Protein AF-A0A7X9C6Z9-F1 (afdb_monomer_lite)

Foldseek 3Di:
DDDDLVLVLVLQVQQPNDPQVQWDWDDDDQKIFTFDQDPVRDTDTAWMWGWDDDPVDIDIDIDGPDPSGDVVSSVVSCVVVVNDDD

Structure (mmCIF, N/CA/C/O backbone):
data_AF-A0A7X9C6Z9-F1
#
_entry.id   AF-A0A7X9C6Z9-F1
#
loop_
_atom_site.group_PDB
_atom_site.id
_atom_site.type_symbol
_atom_site.label_atom_id
_atom_site.label_alt_id
_atom_site.label_comp_id
_atom_site.label_asym_id
_atom_site.label_entity_id
_atom_site.label_seq_id
_atom_site.pdbx_PDB_ins_code
_atom_site.Cartn_x
_atom_site.Cartn_y
_atom_site.Cartn_z
_atom_site.occupancy
_atom_site.B_iso_or_equiv
_atom_site.auth_seq_id
_atom_site.auth_comp_id
_atom_site.auth_asym_id
_atom_site.auth_atom_id
_atom_site.pdbx_PDB_model_num
ATOM 1 N N . MET A 1 1 ? 10.269 10.603 -4.790 1.00 66.94 1 MET A N 1
ATOM 2 C CA . MET A 1 1 ? 8.930 10.271 -5.327 1.00 66.94 1 MET A CA 1
ATOM 3 C C . MET A 1 1 ? 7.820 10.807 -4.413 1.00 66.94 1 MET A C 1
ATOM 5 O O . MET A 1 1 ? 8.038 10.924 -3.207 1.00 66.94 1 MET A O 1
ATOM 9 N N . LYS A 1 2 ? 6.648 11.177 -4.950 1.00 73.12 2 LYS A N 1
ATOM 10 C CA . LYS A 1 2 ? 5.474 11.591 -4.154 1.00 73.12 2 LYS A CA 1
ATOM 11 C C . LYS A 1 2 ? 4.309 10.629 -4.420 1.00 73.12 2 LYS A C 1
ATOM 13 O O . LYS A 1 2 ? 3.633 10.784 -5.424 1.00 73.12 2 LYS A O 1
ATOM 18 N N . LEU A 1 3 ? 4.108 9.667 -3.520 1.00 85.69 3 LEU A N 1
ATOM 19 C CA . LEU A 1 3 ? 2.918 8.815 -3.462 1.00 85.69 3 LEU A CA 1
ATOM 20 C C . LEU A 1 3 ? 1.880 9.472 -2.539 1.00 85.69 3 LEU A C 1
ATOM 22 O O . LEU A 1 3 ? 2.241 9.891 -1.433 1.00 85.69 3 LEU A O 1
ATOM 26 N N . THR A 1 4 ? 0.629 9.593 -2.979 1.00 91.44 4 THR A N 1
ATOM 27 C CA . THR A 1 4 ? -0.483 10.044 -2.126 1.00 91.44 4 THR A CA 1
ATOM 28 C C . THR A 1 4 ? -1.104 8.874 -1.363 1.00 91.44 4 THR A C 1
ATOM 30 O O . THR A 1 4 ? -0.941 7.716 -1.743 1.00 91.44 4 THR A O 1
ATOM 33 N N . GLU A 1 5 ? -1.847 9.167 -0.292 1.00 92.44 5 GLU A N 1
ATOM 34 C CA . GLU A 1 5 ? -2.604 8.136 0.431 1.00 92.44 5 GLU A CA 1
ATOM 35 C C . GLU A 1 5 ? -3.612 7.422 -0.479 1.00 92.44 5 GLU A C 1
ATOM 37 O O . GLU A 1 5 ? -3.738 6.204 -0.423 1.00 92.44 5 GLU A O 1
ATOM 42 N N . GLU A 1 6 ? -4.303 8.168 -1.341 1.00 94.25 6 GLU A N 1
ATOM 43 C CA . GLU A 1 6 ? -5.275 7.610 -2.284 1.00 94.25 6 GLU A CA 1
ATOM 44 C C . GLU A 1 6 ? -4.608 6.641 -3.266 1.00 94.25 6 GLU A C 1
ATOM 46 O O . GLU A 1 6 ? -5.066 5.513 -3.422 1.00 94.25 6 GLU A O 1
ATOM 51 N N . GLN A 1 7 ? -3.463 7.022 -3.842 1.00 94.50 7 GLN A N 1
ATOM 52 C CA . GLN A 1 7 ? -2.681 6.140 -4.711 1.00 94.50 7 GLN A CA 1
ATOM 53 C C . GLN A 1 7 ? -2.213 4.884 -3.973 1.00 94.50 7 GLN A C 1
ATOM 55 O O . GLN A 1 7 ? -2.293 3.781 -4.508 1.00 94.50 7 GLN A O 1
ATOM 60 N N . LEU A 1 8 ? -1.758 5.034 -2.728 1.00 94.69 8 LEU A N 1
ATOM 61 C CA . LEU A 1 8 ? -1.334 3.915 -1.895 1.00 94.69 8 LEU A CA 1
ATOM 62 C C . LEU A 1 8 ? -2.497 2.944 -1.615 1.00 94.69 8 LEU A C 1
ATOM 64 O O . LEU A 1 8 ? -2.326 1.728 -1.712 1.00 94.69 8 LEU A O 1
ATOM 68 N N . LYS A 1 9 ? -3.697 3.472 -1.343 1.00 95.88 9 LYS A N 1
ATOM 69 C CA . LYS A 1 9 ? -4.928 2.684 -1.179 1.00 95.88 9 LYS A CA 1
ATOM 70 C C . LYS A 1 9 ? -5.326 1.971 -2.465 1.00 95.88 9 LYS A C 1
ATOM 72 O O . LYS A 1 9 ? -5.730 0.816 -2.409 1.00 95.88 9 LYS A O 1
ATOM 77 N N . GLU A 1 10 ? -5.192 2.606 -3.623 1.00 96.31 10 GLU A N 1
ATOM 78 C CA . GLU A 1 10 ? -5.471 1.950 -4.901 1.00 96.31 10 GLU A CA 1
ATOM 79 C C . GLU A 1 10 ? -4.507 0.803 -5.211 1.00 96.31 10 GLU A C 1
ATOM 81 O O . GLU A 1 10 ? -4.941 -0.231 -5.716 1.00 96.31 10 GLU A O 1
ATOM 86 N N . ILE A 1 11 ? -3.220 0.960 -4.890 1.00 95.62 11 ILE A N 1
ATOM 87 C CA . ILE A 1 11 ? -2.225 -0.111 -5.034 1.00 95.62 11 ILE A CA 1
ATOM 88 C C . ILE A 1 11 ? -2.582 -1.283 -4.115 1.00 95.62 11 ILE A C 1
ATOM 90 O O . ILE A 1 11 ? -2.615 -2.428 -4.558 1.00 95.62 11 ILE A O 1
ATOM 94 N N . ALA A 1 12 ? -2.933 -0.994 -2.861 1.00 95.50 12 ALA A N 1
ATOM 95 C CA . ALA A 1 12 ? -3.381 -2.001 -1.906 1.00 95.50 12 ALA A CA 1
ATOM 96 C C . ALA A 1 12 ? -4.661 -2.729 -2.364 1.00 95.50 12 ALA A C 1
ATOM 98 O O . ALA A 1 12 ? -4.726 -3.955 -2.277 1.00 95.50 12 ALA A O 1
ATOM 99 N N . LYS A 1 13 ? -5.650 -2.002 -2.916 1.00 96.25 13 LYS A N 1
ATOM 100 C CA . LYS A 1 13 ? -6.861 -2.595 -3.522 1.00 96.25 13 LYS A CA 1
ATOM 101 C C . LYS A 1 13 ? -6.510 -3.505 -4.692 1.00 96.25 13 LYS A C 1
ATOM 103 O O . LYS A 1 13 ? -7.075 -4.590 -4.802 1.00 96.25 13 LYS A O 1
ATOM 108 N N . ALA A 1 14 ? -5.593 -3.073 -5.557 1.00 96.38 14 ALA A N 1
ATOM 109 C CA . ALA A 1 14 ? -5.161 -3.858 -6.708 1.00 96.38 14 ALA A CA 1
ATOM 110 C C . ALA A 1 14 ? -4.476 -5.166 -6.291 1.00 96.38 14 ALA A C 1
ATOM 112 O O . ALA A 1 14 ? -4.733 -6.191 -6.913 1.00 96.38 14 ALA A O 1
ATOM 113 N N . GLY A 1 15 ? -3.689 -5.144 -5.211 1.00 95.50 15 GLY A N 1
ATOM 114 C CA . GLY A 1 15 ? -3.093 -6.341 -4.614 1.00 95.50 15 GLY A CA 1
ATOM 115 C C . GLY A 1 15 ? -4.052 -7.187 -3.765 1.00 95.50 15 GLY A C 1
ATOM 116 O O . GLY A 1 15 ? -3.622 -8.162 -3.164 1.00 95.50 15 GLY A O 1
ATOM 117 N N . GLY A 1 16 ? -5.347 -6.849 -3.698 1.00 95.00 16 GLY A N 1
ATOM 118 C CA . GLY A 1 16 ? -6.379 -7.692 -3.078 1.00 95.00 16 GLY A CA 1
ATOM 119 C C . GLY A 1 16 ? -6.855 -7.265 -1.685 1.00 95.00 16 GLY A C 1
ATOM 120 O O . GLY A 1 16 ? -7.777 -7.883 -1.144 1.00 95.00 16 GLY A O 1
ATOM 121 N N . ILE A 1 17 ? -6.315 -6.185 -1.111 1.00 93.69 17 ILE A N 1
ATOM 122 C CA . ILE A 1 17 ? -6.744 -5.691 0.204 1.00 93.69 17 ILE A CA 1
ATOM 123 C C . ILE A 1 17 ? -8.072 -4.936 0.046 1.00 93.69 17 ILE A C 1
ATOM 125 O O . ILE A 1 17 ? -8.144 -3.876 -0.574 1.00 93.69 17 ILE A O 1
ATOM 129 N N . LYS A 1 18 ? -9.155 -5.482 0.608 1.00 88.75 18 LYS A N 1
ATOM 130 C CA . LYS A 1 18 ? -10.519 -4.948 0.416 1.00 88.75 18 LYS A CA 1
ATOM 131 C C . LYS A 1 18 ? -10.846 -3.766 1.329 1.00 88.75 18 LYS A C 1
ATOM 133 O O . LYS A 1 18 ? -11.494 -2.820 0.896 1.00 88.75 18 LYS A O 1
ATOM 138 N N . GLU A 1 19 ? -10.383 -3.798 2.576 1.00 89.00 19 GLU A N 1
ATOM 139 C CA . GLU A 1 19 ? -10.771 -2.840 3.625 1.00 89.00 19 GLU A CA 1
ATOM 140 C C . GLU A 1 19 ? -9.820 -1.637 3.743 1.00 89.00 19 GLU A C 1
ATOM 142 O O . GLU A 1 19 ? -9.687 -1.030 4.803 1.00 89.00 19 GLU A O 1
ATOM 147 N N . VAL A 1 20 ? -9.151 -1.249 2.654 1.00 91.81 20 VAL A N 1
ATOM 148 C CA . VAL A 1 20 ? -8.136 -0.178 2.706 1.00 91.81 20 VAL A CA 1
ATOM 149 C C . VAL A 1 20 ? -8.706 1.194 3.060 1.00 91.81 20 VAL A C 1
ATOM 151 O O . VAL A 1 20 ? -7.958 2.077 3.467 1.00 91.81 20 VAL A O 1
ATOM 154 N N . ASP A 1 21 ? -10.015 1.397 2.896 1.00 90.75 21 ASP A N 1
ATOM 155 C CA . ASP A 1 21 ? -10.663 2.674 3.200 1.00 90.75 21 ASP A CA 1
ATOM 156 C C . ASP A 1 21 ? -10.680 2.950 4.716 1.00 90.75 21 ASP A C 1
ATOM 158 O O . ASP A 1 21 ? -10.753 4.108 5.124 1.00 90.75 21 ASP A O 1
ATOM 162 N N . LEU A 1 22 ? -10.535 1.903 5.541 1.00 90.88 22 LEU A N 1
ATOM 163 C CA . LEU A 1 22 ? -10.375 1.992 6.996 1.00 90.88 22 LEU A CA 1
ATOM 164 C C . LEU A 1 22 ? -8.919 2.230 7.424 1.00 90.88 22 LEU A C 1
ATOM 166 O O . LEU A 1 22 ? -8.662 2.571 8.578 1.00 90.88 22 LEU A O 1
ATOM 170 N N . LEU A 1 23 ? -7.967 2.046 6.507 1.00 93.81 23 LEU A N 1
ATOM 171 C CA . LEU A 1 23 ? -6.545 2.211 6.776 1.00 93.81 23 LEU A CA 1
ATOM 172 C C . LEU A 1 23 ? -6.134 3.674 6.600 1.00 93.81 23 LEU A C 1
ATOM 174 O O . LEU A 1 23 ? -6.692 4.420 5.788 1.00 93.81 23 LEU A O 1
ATOM 178 N N . VAL A 1 24 ? -5.114 4.076 7.345 1.00 94.75 24 VAL A N 1
ATOM 179 C CA . VAL A 1 24 ? -4.449 5.378 7.220 1.00 94.75 24 VAL A CA 1
ATOM 180 C C . VAL A 1 24 ? -3.032 5.177 6.702 1.00 94.75 24 VAL A C 1
ATOM 182 O O . VAL A 1 24 ? -2.476 4.085 6.834 1.00 94.75 24 VAL A O 1
ATOM 185 N N . SER A 1 25 ? -2.443 6.213 6.103 1.00 94.50 25 SER A N 1
ATOM 186 C CA . SER A 1 25 ? -1.073 6.126 5.595 1.00 94.50 25 SER A CA 1
ATOM 187 C C . SER A 1 25 ? -0.022 6.685 6.558 1.00 94.50 25 SER A C 1
ATOM 189 O O . SER A 1 25 ? -0.241 7.675 7.261 1.00 94.50 25 SER A O 1
ATOM 191 N N . LYS A 1 26 ? 1.164 6.069 6.555 1.00 94.50 26 LYS A N 1
ATOM 192 C CA . LYS A 1 26 ? 2.412 6.655 7.055 1.00 94.50 26 LYS A CA 1
ATOM 193 C C . LYS A 1 26 ? 3.441 6.700 5.939 1.00 94.50 26 LYS A C 1
ATOM 195 O O . LYS A 1 26 ? 3.461 5.857 5.047 1.00 94.50 26 LYS A O 1
ATOM 200 N N . LYS A 1 27 ? 4.310 7.703 5.998 1.00 90.69 27 LYS A N 1
ATOM 201 C CA . LYS A 1 27 ? 5.389 7.896 5.035 1.00 90.69 27 LYS A CA 1
ATOM 202 C C . LYS A 1 27 ? 6.681 8.227 5.768 1.00 90.69 27 LYS A C 1
ATOM 204 O O . LYS A 1 27 ? 6.677 9.106 6.628 1.00 90.69 27 LYS A O 1
ATOM 209 N N . SER A 1 28 ? 7.772 7.595 5.354 1.00 86.62 28 SER A N 1
ATOM 210 C CA . SER A 1 28 ? 9.137 7.918 5.766 1.00 86.62 28 SER A CA 1
ATOM 211 C C . SER A 1 28 ? 10.070 7.748 4.571 1.00 86.62 28 SER A C 1
ATOM 213 O O . SER A 1 28 ? 10.187 6.643 4.068 1.00 86.62 28 SER A O 1
ATOM 215 N N . ASP A 1 29 ? 10.712 8.818 4.097 1.00 84.44 29 ASP A N 1
ATOM 216 C CA . ASP A 1 29 ? 11.619 8.825 2.935 1.00 84.44 29 ASP A CA 1
ATOM 217 C C . ASP A 1 29 ? 11.122 7.998 1.728 1.00 84.44 29 ASP A C 1
ATO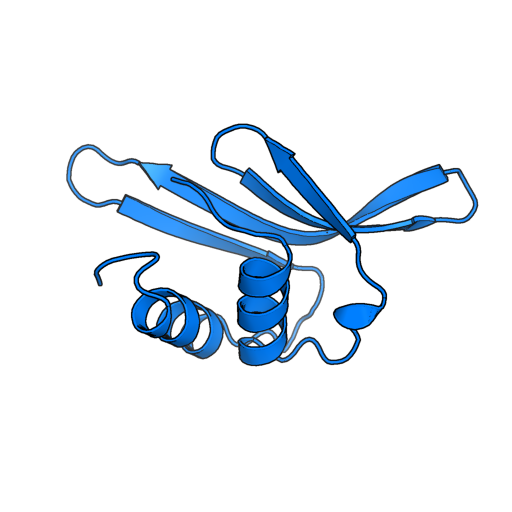M 219 O O . ASP A 1 29 ? 10.291 8.484 0.949 1.00 84.44 29 ASP A O 1
ATOM 223 N N . ASN A 1 30 ? 11.615 6.761 1.597 1.00 87.44 30 ASN A N 1
ATOM 224 C CA . ASN A 1 30 ? 11.323 5.806 0.521 1.00 87.44 30 ASN A CA 1
ATOM 225 C C . ASN A 1 30 ? 10.369 4.671 0.929 1.00 87.44 30 ASN A C 1
ATOM 227 O O . ASN A 1 30 ? 10.092 3.783 0.126 1.00 87.44 30 ASN A O 1
ATOM 231 N N . GLN A 1 31 ? 9.872 4.697 2.159 1.00 92.31 31 GLN A N 1
ATOM 232 C CA . GLN A 1 31 ? 8.940 3.733 2.714 1.00 92.31 31 GLN A CA 1
ATOM 233 C C . GLN A 1 31 ? 7.553 4.363 2.879 1.00 92.31 31 GLN A C 1
ATOM 235 O O . GLN A 1 31 ? 7.388 5.461 3.424 1.00 92.31 31 GLN A O 1
ATOM 240 N N . PHE A 1 32 ? 6.543 3.642 2.412 1.00 94.44 32 PHE A N 1
ATOM 241 C CA . PHE A 1 32 ? 5.138 4.010 2.513 1.00 94.44 32 PHE A CA 1
ATOM 242 C C . PHE A 1 32 ? 4.387 2.867 3.172 1.00 94.44 32 PHE A C 1
ATOM 244 O O . PHE A 1 32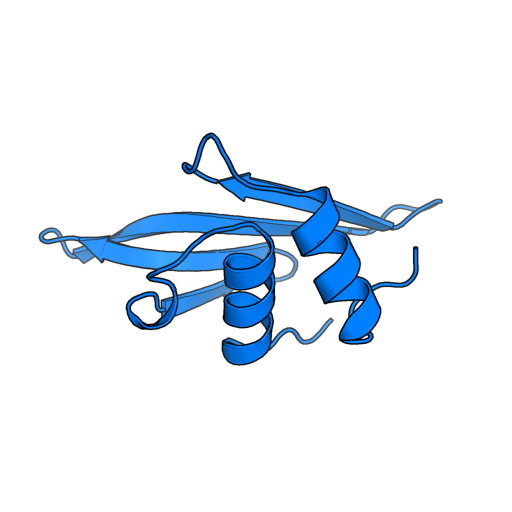 ? 4.593 1.712 2.824 1.00 94.44 32 PHE A O 1
ATOM 251 N N . GLU A 1 33 ? 3.520 3.174 4.124 1.00 95.50 33 GLU A N 1
ATOM 252 C CA . GLU A 1 33 ? 2.792 2.166 4.886 1.00 95.50 33 GLU A CA 1
ATOM 253 C C . GLU A 1 33 ? 1.300 2.482 4.919 1.00 95.50 33 GLU A C 1
ATOM 255 O O . GLU A 1 33 ? 0.914 3.640 5.075 1.00 95.50 33 GLU A O 1
ATOM 260 N N . LEU A 1 34 ? 0.472 1.445 4.815 1.00 95.56 34 LEU A N 1
ATOM 261 C CA . LEU A 1 34 ? -0.946 1.449 5.157 1.00 95.56 34 LEU A CA 1
ATOM 262 C C . LEU A 1 34 ? -1.168 0.556 6.362 1.00 95.56 34 LEU A C 1
ATOM 264 O O . LEU A 1 34 ? -0.727 -0.592 6.396 1.00 95.56 34 LEU A O 1
ATOM 268 N N . GLY A 1 35 ? -1.908 1.077 7.324 1.00 95.44 35 GLY A N 1
ATOM 269 C CA . GLY A 1 35 ? -2.177 0.379 8.566 1.00 95.44 35 GLY A CA 1
ATOM 270 C C . GLY A 1 35 ? -3.209 1.109 9.403 1.00 95.44 35 GLY A C 1
ATOM 271 O O . GLY A 1 35 ? -3.909 2.004 8.925 1.00 95.44 35 GLY A O 1
ATOM 272 N N . PHE A 1 36 ? -3.291 0.731 10.668 1.00 94.88 36 PHE A N 1
ATOM 273 C CA . PHE A 1 36 ? -4.161 1.370 11.644 1.00 94.88 36 PHE A CA 1
ATOM 274 C C . PHE A 1 36 ? -3.460 1.467 12.999 1.00 94.88 36 PHE A C 1
ATOM 276 O O . PHE A 1 36 ? -2.422 0.851 13.239 1.00 94.88 36 PHE A O 1
ATOM 283 N N . TYR A 1 37 ? -4.022 2.283 13.888 1.00 94.12 37 TYR A N 1
ATOM 284 C CA . TYR A 1 37 ? -3.614 2.287 15.286 1.00 94.12 37 TYR A CA 1
ATOM 285 C C . TYR A 1 37 ? -4.499 1.318 16.058 1.00 94.12 37 TYR A C 1
ATOM 287 O O . TYR A 1 37 ? -5.721 1.463 16.035 1.00 94.12 37 TYR A O 1
ATOM 295 N N . ASN A 1 38 ? -3.894 0.345 16.728 1.00 92.94 38 ASN A N 1
ATOM 296 C CA . ASN A 1 38 ? -4.633 -0.606 17.551 1.00 92.94 38 ASN A CA 1
ATOM 297 C C . ASN A 1 38 ? -5.106 0.022 18.875 1.00 92.94 38 ASN A C 1
ATOM 299 O O . ASN A 1 38 ? -4.830 1.188 19.174 1.00 92.94 38 ASN A O 1
ATOM 303 N N . ASP A 1 39 ? -5.780 -0.770 19.710 1.00 95.06 39 ASP A N 1
ATOM 304 C CA . ASP A 1 39 ? -6.333 -0.322 20.998 1.00 95.06 39 ASP A CA 1
ATOM 305 C C . ASP A 1 39 ? -5.275 0.235 21.968 1.00 95.06 39 ASP A C 1
ATOM 307 O O . ASP A 1 39 ? -5.592 1.006 22.877 1.00 95.06 39 ASP A O 1
ATOM 311 N N . LYS A 1 40 ? -3.997 -0.115 21.770 1.00 96.88 40 LYS A N 1
ATOM 312 C CA . LYS A 1 40 ? -2.863 0.388 22.558 1.00 96.88 40 LYS A CA 1
ATOM 313 C C . LYS A 1 40 ? -2.253 1.668 21.986 1.00 96.88 40 LYS A C 1
ATOM 315 O O . LYS A 1 40 ? -1.282 2.174 22.543 1.00 96.88 40 LYS A O 1
ATOM 320 N N . LYS A 1 41 ? -2.829 2.219 20.911 1.00 93.50 41 LYS A N 1
ATOM 321 C CA . LYS A 1 41 ? -2.279 3.329 20.112 1.00 93.50 41 LYS A CA 1
ATOM 322 C C . LYS A 1 41 ? -0.930 2.993 19.466 1.00 93.50 41 LYS A C 1
ATOM 324 O O . LYS A 1 41 ? -0.162 3.898 19.138 1.00 93.50 41 LYS A O 1
ATOM 329 N N . GLU A 1 42 ? -0.647 1.710 19.274 1.00 95.25 42 GLU A N 1
ATOM 330 C CA . GLU A 1 42 ? 0.527 1.233 18.546 1.00 95.25 42 GLU A CA 1
ATOM 331 C C . GLU A 1 42 ? 0.181 1.085 17.062 1.00 95.25 42 GLU A C 1
ATOM 333 O O . GLU A 1 42 ? -0.984 0.936 16.695 1.00 95.25 42 GLU A O 1
ATOM 338 N N . TRP A 1 43 ? 1.190 1.209 16.204 1.00 94.69 43 TRP A N 1
ATOM 339 C CA . TRP A 1 43 ? 1.015 1.146 14.757 1.00 94.69 43 TRP A CA 1
ATOM 340 C C . TRP A 1 43 ? 1.081 -0.295 14.263 1.00 94.69 43 TRP A C 1
ATOM 342 O O . TRP A 1 43 ? 2.140 -0.910 14.367 1.00 94.69 43 TRP A O 1
ATOM 352 N N . ASP A 1 44 ? -0.009 -0.767 13.662 1.00 93.94 44 ASP A N 1
ATOM 353 C CA . ASP A 1 44 ? -0.070 -2.063 12.994 1.00 93.94 44 ASP A CA 1
ATOM 354 C C . ASP A 1 44 ? -0.094 -1.852 11.476 1.00 93.94 44 ASP A C 1
ATOM 356 O O . ASP A 1 44 ? -1.078 -1.381 10.897 1.00 93.94 44 ASP A O 1
ATOM 360 N N . SER A 1 45 ? 1.034 -2.171 10.839 1.00 94.50 45 SER A N 1
ATOM 361 C CA . SER A 1 45 ? 1.223 -2.070 9.390 1.00 94.50 45 SER A CA 1
ATOM 362 C C . SER A 1 45 ? 0.603 -3.283 8.697 1.00 94.50 45 SER A C 1
ATOM 364 O O . SER A 1 45 ? 0.938 -4.424 9.014 1.00 94.50 45 SER A O 1
ATOM 366 N N . ILE A 1 46 ? -0.302 -3.041 7.750 1.00 94.56 46 ILE A N 1
ATOM 367 C CA . ILE A 1 46 ? -0.924 -4.081 6.918 1.00 94.56 46 ILE A CA 1
ATOM 368 C C . ILE A 1 46 ? -0.172 -4.240 5.600 1.00 94.56 46 ILE A C 1
ATOM 370 O O . ILE A 1 46 ? 0.015 -5.356 5.119 1.00 94.56 46 ILE A O 1
ATOM 374 N N . LEU A 1 47 ? 0.264 -3.127 5.017 1.00 95.38 47 LEU A N 1
ATOM 375 C CA . LEU A 1 47 ? 1.027 -3.101 3.780 1.00 95.38 47 LEU A CA 1
ATOM 376 C C . LEU A 1 47 ? 2.126 -2.048 3.895 1.00 95.38 47 LEU A C 1
ATOM 378 O O . LEU A 1 47 ? 1.847 -0.893 4.201 1.00 95.38 47 LEU A O 1
ATOM 382 N N . SER A 1 48 ? 3.356 -2.428 3.580 1.00 95.06 48 SER A N 1
ATOM 383 C CA . SER A 1 48 ? 4.501 -1.540 3.440 1.00 95.06 48 SER A CA 1
ATOM 384 C C . SER A 1 48 ? 5.080 -1.667 2.034 1.00 95.06 48 SER A C 1
ATOM 386 O O . SER A 1 48 ? 5.209 -2.772 1.513 1.00 95.06 48 SER A O 1
ATOM 388 N N . LEU A 1 49 ? 5.394 -0.531 1.418 1.00 93.75 49 LEU A N 1
ATOM 389 C CA . LEU A 1 49 ? 6.062 -0.414 0.127 1.00 93.75 49 LEU A CA 1
ATOM 390 C C . LEU A 1 49 ? 7.391 0.282 0.361 1.00 93.75 49 LEU A C 1
ATOM 392 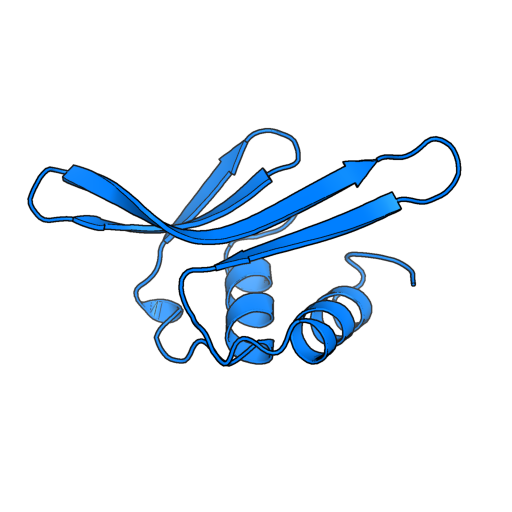O O . LEU A 1 49 ? 7.425 1.367 0.945 1.00 93.75 49 LEU A O 1
ATOM 396 N N . GLU A 1 50 ? 8.464 -0.305 -0.141 1.00 92.81 50 GLU A N 1
ATOM 397 C CA . GLU A 1 50 ? 9.806 0.252 -0.051 1.00 92.81 50 GLU A CA 1
ATOM 398 C C . GLU A 1 50 ? 10.379 0.451 -1.455 1.00 92.81 50 GLU A C 1
ATOM 400 O O . GLU A 1 50 ? 10.518 -0.497 -2.226 1.00 92.81 50 GLU A O 1
ATOM 405 N N . PHE A 1 51 ? 10.703 1.701 -1.794 1.00 89.19 51 PHE A N 1
ATOM 406 C CA . PHE A 1 51 ? 11.389 2.040 -3.038 1.00 89.19 51 PHE A CA 1
ATOM 407 C C . PHE A 1 51 ? 12.895 1.948 -2.828 1.00 89.19 51 PHE A C 1
ATOM 409 O O . PHE A 1 51 ? 13.507 2.792 -2.168 1.00 89.19 51 PHE A O 1
ATOM 416 N N . ILE A 1 52 ? 13.506 0.932 -3.420 1.00 87.50 52 ILE A N 1
ATOM 417 C CA . ILE A 1 52 ? 14.946 0.723 -3.355 1.00 87.50 52 ILE A CA 1
ATOM 418 C C . ILE A 1 52 ? 15.546 1.306 -4.625 1.00 87.50 52 ILE A C 1
ATOM 420 O O . ILE A 1 52 ? 15.432 0.726 -5.705 1.00 87.50 52 ILE A O 1
ATOM 424 N N . VAL A 1 53 ? 16.172 2.472 -4.470 1.00 82.06 53 VAL A N 1
ATOM 425 C CA . VAL A 1 53 ? 16.852 3.182 -5.556 1.00 82.06 53 VAL A CA 1
ATOM 426 C C . VAL A 1 53 ? 18.234 2.567 -5.746 1.00 82.06 53 VAL A C 1
ATOM 428 O O . VAL A 1 53 ? 19.106 2.691 -4.882 1.00 82.06 53 VAL A O 1
ATOM 431 N N . GLY A 1 54 ? 18.412 1.848 -6.850 1.00 77.94 54 GLY A N 1
ATOM 432 C CA . GLY A 1 54 ? 19.632 1.109 -7.160 1.00 77.94 54 GLY A CA 1
ATOM 433 C C . GLY A 1 54 ? 20.461 1.805 -8.235 1.00 77.94 54 GLY A C 1
ATOM 434 O O . GLY A 1 54 ? 19.944 2.536 -9.067 1.00 77.94 54 GLY A O 1
ATOM 435 N N . ALA A 1 55 ? 21.770 1.541 -8.273 1.00 68.62 55 ALA A N 1
ATOM 436 C CA . ALA A 1 55 ? 22.646 2.126 -9.297 1.00 68.62 55 ALA A CA 1
ATOM 437 C C . ALA A 1 55 ? 22.324 1.653 -10.734 1.00 68.62 55 ALA A C 1
ATOM 439 O O . ALA A 1 55 ? 22.662 2.348 -11.688 1.00 68.62 55 ALA A O 1
ATOM 440 N N . CYS A 1 56 ? 21.700 0.477 -10.885 1.00 72.19 56 CYS A N 1
ATOM 441 C CA . CYS A 1 56 ? 21.375 -0.121 -12.187 1.00 72.19 56 CYS A CA 1
ATOM 442 C C . CYS A 1 56 ? 19.870 -0.270 -12.443 1.00 72.19 56 CYS A C 1
ATOM 444 O O . CYS A 1 56 ? 19.460 -0.267 -13.599 1.00 72.19 56 CYS A O 1
ATOM 446 N N . ALA A 1 57 ? 19.066 -0.449 -11.395 1.00 76.06 57 ALA A N 1
ATOM 447 C CA . ALA A 1 57 ? 17.619 -0.573 -11.499 1.00 76.06 57 ALA A CA 1
ATOM 448 C C . ALA A 1 57 ? 16.980 -0.199 -10.163 1.00 76.06 57 ALA A C 1
ATOM 450 O O . ALA A 1 57 ? 17.441 -0.647 -9.107 1.00 76.06 57 ALA A O 1
ATOM 451 N N . ASP A 1 58 ? 15.914 0.587 -10.236 1.00 81.38 58 ASP A N 1
ATOM 452 C CA . ASP A 1 58 ? 15.031 0.829 -9.106 1.00 81.38 58 ASP A CA 1
ATOM 453 C C . ASP A 1 58 ? 14.080 -0.361 -8.957 1.00 81.38 58 ASP A C 1
ATOM 455 O O . ASP A 1 58 ? 13.671 -0.976 -9.944 1.00 81.38 58 ASP A O 1
ATOM 459 N N . ARG A 1 59 ? 13.732 -0.710 -7.719 1.00 87.44 59 ARG A N 1
ATOM 460 C CA . ARG A 1 59 ? 12.751 -1.764 -7.435 1.00 87.44 59 ARG A CA 1
ATOM 461 C C . ARG A 1 59 ? 11.808 -1.356 -6.315 1.00 87.44 59 ARG A C 1
ATOM 463 O O . ARG A 1 59 ? 12.153 -0.528 -5.471 1.00 87.44 59 ARG A O 1
ATOM 470 N N . VAL A 1 60 ? 10.635 -1.974 -6.305 1.00 90.88 60 VAL A N 1
ATOM 471 C CA . VAL A 1 60 ? 9.638 -1.828 -5.243 1.00 90.88 60 VAL A CA 1
ATOM 472 C C . VAL A 1 60 ? 9.542 -3.153 -4.506 1.00 90.88 60 VAL A C 1
ATOM 474 O O . VAL A 1 60 ? 9.347 -4.186 -5.138 1.00 90.88 60 VAL A O 1
ATOM 477 N N . GLU A 1 61 ? 9.691 -3.126 -3.186 1.00 93.25 61 GLU A N 1
ATOM 478 C CA . GLU A 1 61 ? 9.420 -4.278 -2.326 1.00 93.25 61 GLU A CA 1
ATOM 479 C C . GLU A 1 61 ? 8.102 -4.069 -1.582 1.00 93.25 61 GLU A C 1
ATOM 481 O O . GLU A 1 61 ? 7.902 -3.026 -0.953 1.00 93.25 61 GLU A O 1
ATOM 486 N N . PHE A 1 62 ? 7.220 -5.069 -1.631 1.00 94.50 62 PHE A N 1
ATOM 487 C CA . PHE A 1 62 ? 6.009 -5.116 -0.821 1.00 94.50 62 PHE A CA 1
ATOM 488 C C . PHE A 1 62 ? 6.251 -5.994 0.405 1.00 94.50 62 PHE A C 1
ATOM 490 O O . PHE A 1 62 ? 6.849 -7.064 0.325 1.00 94.50 62 PHE A O 1
ATOM 497 N N . LYS A 1 63 ? 5.784 -5.540 1.565 1.00 95.06 63 LYS A N 1
ATOM 498 C CA . LYS A 1 63 ? 5.746 -6.323 2.803 1.00 95.06 63 LYS A CA 1
ATOM 499 C C . LYS A 1 63 ? 4.335 -6.230 3.350 1.00 95.06 63 LYS A C 1
ATOM 501 O O . LYS A 1 63 ? 3.851 -5.133 3.613 1.00 95.06 63 LYS A O 1
ATOM 506 N N . THR A 1 64 ? 3.661 -7.358 3.511 1.00 93.94 64 THR A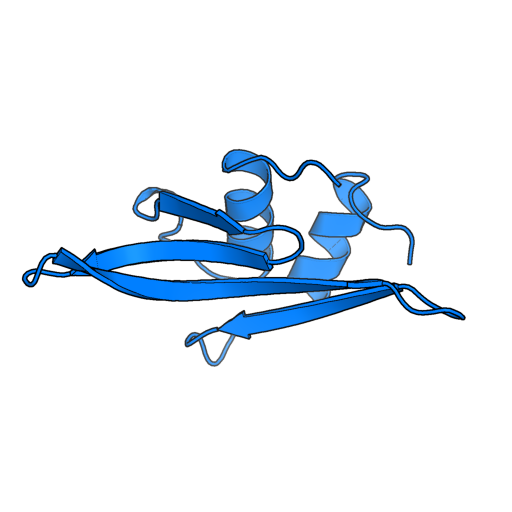 N 1
ATOM 507 C CA . THR A 1 64 ? 2.272 -7.386 3.969 1.00 93.94 64 THR A CA 1
ATOM 508 C C . THR A 1 64 ? 2.005 -8.597 4.847 1.00 93.94 64 THR A C 1
ATOM 510 O O . THR A 1 64 ? 2.684 -9.614 4.737 1.00 93.94 64 THR A O 1
ATOM 513 N N . SER A 1 65 ? 1.027 -8.467 5.739 1.00 87.75 65 SER A N 1
ATOM 514 C CA . SER A 1 65 ? 0.473 -9.576 6.519 1.00 87.75 65 SER A CA 1
ATOM 515 C C . SER A 1 65 ? -0.627 -10.345 5.774 1.00 87.75 65 SER A C 1
ATOM 517 O O . SER A 1 65 ? -1.253 -11.227 6.357 1.00 87.75 65 SER A O 1
ATOM 519 N N . PHE A 1 66 ? -0.901 -9.994 4.514 1.00 89.31 66 PHE A N 1
ATOM 520 C CA . PHE A 1 66 ? -1.948 -10.599 3.699 1.00 89.31 66 PHE A CA 1
ATOM 521 C C . PHE A 1 66 ? -1.358 -11.679 2.781 1.00 89.31 66 PHE A C 1
ATOM 523 O O . PHE A 1 66 ? -0.684 -11.358 1.806 1.00 89.31 66 PHE A O 1
ATOM 530 N N . ASP A 1 67 ? -1.616 -12.951 3.093 1.00 87.81 67 ASP A N 1
ATOM 531 C CA . ASP A 1 67 ? -0.994 -14.096 2.404 1.00 87.81 67 ASP A CA 1
ATOM 532 C C . ASP A 1 67 ? -1.330 -14.169 0.903 1.00 87.81 67 ASP A C 1
ATOM 534 O O 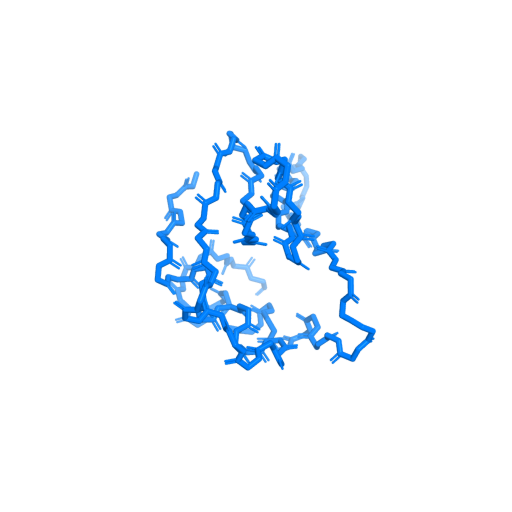. ASP A 1 67 ? -0.498 -14.581 0.099 1.00 87.81 67 ASP A O 1
ATOM 538 N N . ASP A 1 68 ? -2.530 -13.728 0.515 1.00 91.06 68 ASP A N 1
ATOM 539 C CA . ASP A 1 68 ? -3.015 -13.751 -0.873 1.00 91.06 68 ASP A CA 1
ATOM 540 C C . ASP A 1 68 ? -2.760 -12.424 -1.616 1.00 91.06 68 ASP A C 1
ATOM 542 O O . ASP A 1 68 ? -3.499 -12.067 -2.538 1.00 91.06 68 ASP A O 1
ATOM 546 N N . PHE A 1 69 ? -1.771 -11.638 -1.183 1.00 95.50 69 PHE A N 1
ATOM 547 C CA . PHE A 1 69 ? -1.465 -10.361 -1.822 1.00 95.50 69 PHE A CA 1
ATOM 548 C C . PHE A 1 69 ? -0.856 -10.560 -3.214 1.00 95.50 69 PHE A C 1
ATOM 550 O O . PHE A 1 69 ? 0.198 -11.175 -3.375 1.00 95.50 69 PHE A O 1
ATOM 557 N N . ASP A 1 70 ? -1.512 -10.002 -4.229 1.00 96.38 70 ASP A N 1
ATOM 558 C CA . ASP A 1 70 ? -1.061 -10.075 -5.619 1.00 96.38 70 ASP A CA 1
ATOM 559 C C . ASP A 1 70 ? -0.098 -8.915 -5.928 1.00 96.38 70 ASP A C 1
ATOM 561 O O . ASP A 1 70 ? -0.506 -7.815 -6.325 1.00 96.38 70 ASP A O 1
ATOM 565 N N . GLU A 1 71 ? 1.200 -9.158 -5.718 1.00 95.31 71 GLU A N 1
ATOM 566 C CA . GLU A 1 71 ? 2.262 -8.180 -5.990 1.00 95.31 71 GLU A CA 1
ATOM 567 C C . GLU A 1 71 ? 2.298 -7.748 -7.463 1.00 95.31 71 GLU A C 1
ATOM 569 O O . GLU A 1 71 ? 2.521 -6.572 -7.753 1.00 95.31 71 GLU A O 1
ATOM 574 N N . ASP A 1 72 ? 2.014 -8.652 -8.404 1.00 94.88 72 ASP A N 1
ATOM 575 C CA . ASP A 1 72 ? 2.027 -8.344 -9.836 1.00 94.88 72 ASP A CA 1
ATOM 576 C C . ASP A 1 72 ? 0.911 -7.361 -10.201 1.00 94.88 72 ASP A C 1
ATOM 578 O O . ASP A 1 72 ? 1.110 -6.424 -10.983 1.00 94.88 72 ASP A O 1
ATOM 582 N N . MET A 1 73 ? -0.281 -7.550 -9.638 1.00 96.31 73 MET A N 1
ATOM 583 C CA . MET A 1 73 ? -1.397 -6.626 -9.827 1.00 96.31 73 MET A CA 1
ATOM 584 C C . MET A 1 73 ? -1.142 -5.284 -9.140 1.00 96.31 73 MET A C 1
ATOM 586 O O . MET A 1 73 ? -1.459 -4.237 -9.720 1.00 96.31 73 MET A O 1
ATOM 590 N N . ALA A 1 74 ? -0.514 -5.287 -7.961 1.00 96.00 74 ALA A N 1
ATOM 591 C CA . ALA A 1 74 ? -0.074 -4.070 -7.288 1.00 96.00 74 ALA A CA 1
ATOM 592 C C . ALA A 1 74 ? 0.952 -3.293 -8.138 1.00 96.00 74 ALA A C 1
ATOM 594 O O . ALA A 1 74 ? 0.759 -2.101 -8.393 1.00 96.00 74 ALA A O 1
ATOM 595 N N . LEU A 1 75 ? 1.979 -3.964 -8.674 1.00 94.31 75 LEU A N 1
ATOM 596 C CA . LEU A 1 75 ? 2.983 -3.375 -9.571 1.00 94.31 75 LEU A CA 1
ATOM 597 C C . LEU A 1 75 ? 2.361 -2.827 -10.854 1.00 94.31 75 LEU A C 1
ATOM 599 O O . LEU A 1 75 ? 2.617 -1.681 -11.226 1.00 94.31 75 LEU A O 1
ATOM 603 N N . LYS A 1 76 ? 1.478 -3.591 -11.509 1.00 94.88 76 LYS A N 1
ATOM 604 C CA . LYS A 1 76 ? 0.736 -3.110 -12.686 1.00 94.88 76 LYS A CA 1
ATOM 605 C C . LYS A 1 76 ? -0.066 -1.856 -12.365 1.00 94.88 76 LYS A C 1
ATOM 607 O O . LYS A 1 76 ? -0.134 -0.946 -13.192 1.00 94.88 76 LYS A O 1
ATOM 612 N N . ARG A 1 77 ? -0.675 -1.770 -11.176 1.00 95.56 77 ARG A N 1
ATOM 613 C CA . ARG A 1 77 ? -1.378 -0.551 -10.762 1.00 95.56 77 ARG A CA 1
ATOM 614 C C . ARG A 1 77 ? -0.412 0.616 -10.580 1.00 95.56 77 ARG A C 1
ATOM 616 O O . ARG A 1 77 ? -0.746 1.713 -11.018 1.00 95.56 77 ARG A O 1
ATOM 623 N N . MET A 1 78 ? 0.773 0.391 -10.017 1.00 93.44 78 MET A N 1
ATOM 624 C CA . MET A 1 78 ? 1.801 1.429 -9.886 1.00 93.44 78 MET A CA 1
ATOM 625 C C . MET A 1 78 ? 2.254 1.972 -11.245 1.00 93.44 78 MET A C 1
ATOM 627 O O . MET A 1 78 ? 2.309 3.190 -11.417 1.00 93.44 78 MET A O 1
ATOM 631 N N . VAL A 1 79 ? 2.483 1.099 -12.230 1.00 92.62 79 VAL A N 1
ATOM 632 C CA . VAL A 1 79 ? 2.796 1.505 -13.612 1.00 92.62 79 VAL A CA 1
ATOM 633 C C . VAL A 1 79 ? 1.648 2.321 -14.214 1.00 92.62 79 VAL A C 1
ATOM 635 O O . VAL A 1 79 ? 1.861 3.415 -14.730 1.00 92.62 79 VAL A O 1
ATOM 638 N N . ASN A 1 80 ? 0.402 1.854 -14.076 1.00 93.75 80 ASN A N 1
ATOM 639 C CA . ASN A 1 80 ? -0.778 2.560 -14.595 1.00 93.75 80 ASN A CA 1
ATOM 640 C C . ASN A 1 80 ? -1.000 3.942 -13.957 1.00 93.75 80 ASN A C 1
ATOM 642 O O . ASN A 1 80 ? -1.634 4.804 -14.562 1.00 93.75 80 ASN A O 1
ATOM 646 N N . LEU A 1 81 ? -0.507 4.149 -12.735 1.00 92.00 81 LEU A N 1
ATOM 647 C CA . LEU A 1 81 ? -0.546 5.431 -12.033 1.00 92.00 81 LEU A CA 1
ATOM 648 C C . LEU A 1 81 ? 0.643 6.346 -12.375 1.00 92.00 81 LEU A C 1
ATOM 650 O O . LEU A 1 81 ? 0.714 7.456 -11.848 1.00 92.00 81 LEU A O 1
ATOM 654 N N . GLY A 1 82 ? 1.570 5.902 -13.233 1.00 89.88 82 GLY A N 1
ATOM 655 C CA . GLY A 1 82 ? 2.783 6.645 -13.589 1.00 89.88 82 GLY A CA 1
ATOM 656 C C . GLY A 1 82 ? 3.749 6.807 -12.415 1.00 89.88 82 GLY A C 1
ATOM 657 O O . GLY A 1 82 ? 4.443 7.817 -12.313 1.00 89.88 82 GLY A O 1
ATOM 658 N N . LEU A 1 83 ? 3.728 5.859 -11.475 1.00 88.00 83 LEU A N 1
ATOM 659 C CA . LEU A 1 83 ? 4.527 5.900 -10.251 1.00 88.00 83 LEU A CA 1
ATOM 660 C C . LEU A 1 83 ? 5.912 5.277 -10.442 1.00 88.00 83 LEU A C 1
ATOM 662 O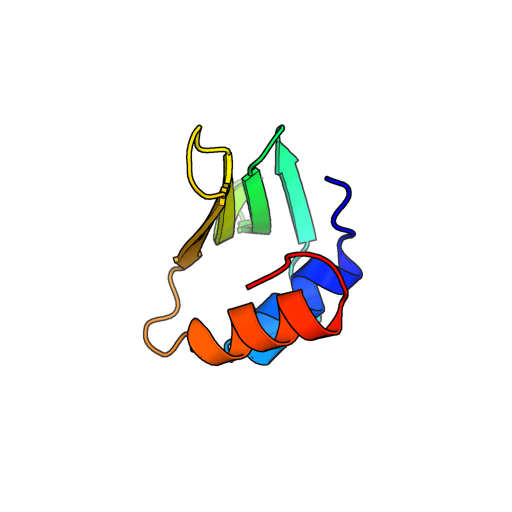 O . LEU A 1 83 ? 6.870 5.716 -9.812 1.00 88.00 83 LEU A O 1
ATOM 666 N N . ILE A 1 84 ? 6.000 4.266 -11.301 1.00 85.88 84 ILE A N 1
ATOM 667 C CA . ILE A 1 84 ? 7.228 3.564 -11.670 1.00 85.88 84 ILE A CA 1
ATOM 668 C C . ILE A 1 84 ? 7.204 3.270 -13.167 1.00 85.88 84 ILE A C 1
ATOM 670 O O . ILE A 1 84 ? 6.123 3.114 -13.738 1.00 85.88 84 ILE A O 1
ATOM 674 N N . ASP A 1 85 ? 8.389 3.136 -13.753 1.00 77.19 85 ASP A N 1
ATOM 675 C CA . ASP A 1 85 ? 8.584 2.590 -15.093 1.00 77.19 85 ASP A CA 1
ATOM 676 C C . ASP A 1 85 ? 9.202 1.191 -14.944 1.00 77.19 85 ASP A C 1
ATOM 678 O O . ASP A 1 85 ? 10.263 1.048 -14.331 1.00 77.19 85 ASP A O 1
ATOM 682 N N . LEU A 1 86 ? 8.505 0.167 -15.451 1.00 66.69 86 LEU A N 1
ATOM 683 C CA . LEU A 1 86 ? 8.958 -1.231 -15.511 1.00 66.69 86 LEU A CA 1
ATOM 684 C C . LEU A 1 86 ? 9.216 -1.652 -16.959 1.00 66.69 86 LEU A C 1
ATOM 686 O O . LEU A 1 86 ? 8.409 -1.255 -17.832 1.00 66.69 86 LEU A O 1
#

pLDDT: mean 90.77, std 6.9, range [66.69, 96.88]

Secondary structure (DSSP, 8-state):
----HHHHHHHHHHTT-S-GGG-EEEEETTEEEEEEE-TTS-EEEEEEEEEE--SS--EEEEEES-TT--HHHHHHHHHHTTS---

Sequence (86 aa):
MKLTEEQLKEIAKAGGIKEVDLLVSKKSDNQFELGFYNDKKEWDSILSLEFIVGACADRVEFKTSFDDFDEDMALKRMVNLGLIDL

Radius of gyration: 12.66 Å; chains: 1; bounding box: 33×26×38 Å